Protein AF-A0A022RDQ3-F1 (afdb_monomer)

Mean predicted aligned error: 7.32 Å

Organism: Erythranthe guttata (NCBI:txid4155)

Structure (mmCIF, N/CA/C/O backbone):
data_AF-A0A022RDQ3-F1
#
_entry.id   AF-A0A022RDQ3-F1
#
loop_
_atom_site.group_PDB
_atom_site.id
_atom_site.type_symbol
_atom_site.label_atom_id
_atom_site.label_alt_id
_atom_site.label_comp_id
_atom_site.label_asym_id
_atom_site.label_entity_id
_atom_site.label_seq_id
_atom_site.pdbx_PDB_ins_code
_atom_site.Cartn_x
_atom_site.Cartn_y
_atom_site.Cartn_z
_atom_site.occupancy
_atom_site.B_iso_or_equiv
_atom_site.auth_seq_id
_atom_site.auth_comp_id
_atom_site.auth_asym_id
_atom_s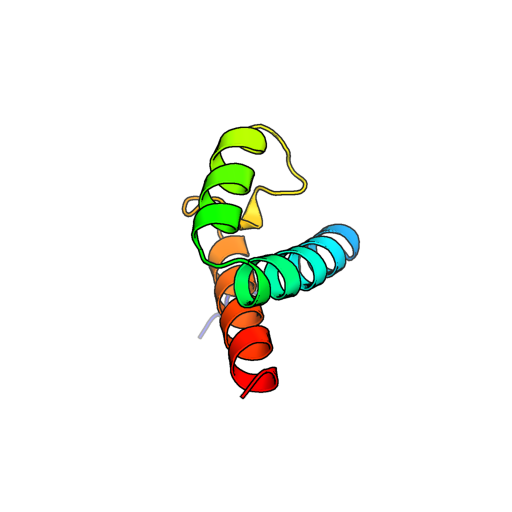ite.auth_atom_id
_atom_site.pdbx_PDB_model_num
ATOM 1 N N . MET A 1 1 ? 3.929 -26.385 -13.438 1.00 55.81 1 MET A N 1
ATOM 2 C CA . MET A 1 1 ? 4.736 -25.279 -12.885 1.00 55.81 1 MET A CA 1
ATOM 3 C C . MET A 1 1 ? 4.590 -24.112 -13.839 1.00 55.81 1 MET A C 1
ATOM 5 O O . MET A 1 1 ? 5.336 -24.040 -14.800 1.00 55.81 1 MET A O 1
ATOM 9 N N . GLU A 1 2 ? 3.604 -23.249 -13.628 1.00 39.12 2 GLU A N 1
ATOM 10 C CA . GLU A 1 2 ? 3.493 -21.995 -14.376 1.00 39.12 2 GLU A CA 1
ATOM 11 C C . GLU A 1 2 ? 3.419 -20.895 -13.330 1.00 39.12 2 GLU A C 1
ATOM 13 O O . GLU A 1 2 ? 2.390 -20.667 -12.696 1.00 39.12 2 GLU A O 1
ATOM 18 N N . GLY A 1 3 ? 4.591 -20.336 -13.029 1.00 44.91 3 GLY A N 1
ATOM 19 C CA . GLY A 1 3 ? 4.710 -19.184 -12.158 1.00 44.91 3 GLY A CA 1
ATOM 20 C C . GLY A 1 3 ? 3.961 -18.044 -12.817 1.00 44.91 3 GLY A C 1
ATOM 21 O O . GLY A 1 3 ? 4.377 -17.568 -13.871 1.00 44.91 3 GLY A O 1
ATOM 22 N N . ALA A 1 4 ? 2.849 -17.645 -12.201 1.00 49.72 4 ALA A N 1
ATOM 23 C CA . ALA A 1 4 ? 2.194 -16.389 -12.495 1.00 49.72 4 ALA A CA 1
ATOM 24 C C . ALA A 1 4 ? 3.284 -15.317 -12.532 1.00 49.72 4 ALA A C 1
ATOM 26 O O . ALA A 1 4 ? 3.930 -15.046 -11.515 1.00 49.72 4 ALA A O 1
ATOM 27 N N . LEU A 1 5 ? 3.544 -14.789 -13.731 1.00 48.03 5 LEU A N 1
ATOM 28 C CA . LEU A 1 5 ? 4.410 -13.638 -13.927 1.00 48.03 5 LEU A CA 1
ATOM 29 C C . LEU A 1 5 ? 3.998 -12.625 -12.861 1.00 48.03 5 LEU A C 1
ATOM 31 O O . LEU A 1 5 ? 2.803 -12.316 -12.791 1.00 48.03 5 LEU A O 1
ATOM 35 N N . PRO A 1 6 ? 4.910 -12.160 -11.987 1.00 54.88 6 PRO A N 1
ATOM 36 C CA . PRO A 1 6 ? 4.551 -11.122 -11.053 1.00 54.88 6 PRO A CA 1
ATOM 37 C C . PRO A 1 6 ? 4.126 -9.966 -11.939 1.00 54.88 6 PRO A C 1
ATOM 39 O O . PRO A 1 6 ? 4.932 -9.407 -12.677 1.00 54.88 6 PRO A O 1
ATOM 42 N N . ILE A 1 7 ? 2.828 -9.704 -11.938 1.00 58.53 7 ILE A N 1
ATOM 43 C CA . ILE A 1 7 ? 2.191 -8.471 -12.357 1.00 58.53 7 ILE A CA 1
ATOM 44 C C . ILE A 1 7 ? 2.998 -7.340 -11.727 1.00 58.53 7 ILE A C 1
ATOM 46 O O . ILE A 1 7 ? 2.771 -6.929 -10.593 1.00 58.53 7 ILE A O 1
ATOM 50 N N . LEU A 1 8 ? 4.049 -6.926 -12.428 1.00 55.38 8 LEU A N 1
ATOM 51 C CA . LEU A 1 8 ? 4.945 -5.883 -11.990 1.00 55.38 8 LEU A CA 1
ATOM 52 C C . LEU A 1 8 ? 4.115 -4.622 -12.132 1.00 55.38 8 LEU A C 1
ATOM 54 O O . LEU A 1 8 ? 3.764 -4.255 -13.258 1.00 55.38 8 LEU A O 1
ATOM 58 N N . PRO A 1 9 ? 3.736 -3.989 -11.013 1.00 63.19 9 PRO A N 1
ATOM 59 C CA . PRO A 1 9 ? 3.041 -2.733 -11.115 1.00 63.19 9 PRO A CA 1
ATOM 60 C C . PRO A 1 9 ? 3.952 -1.761 -11.880 1.00 63.19 9 PRO A C 1
ATOM 62 O O . PRO A 1 9 ? 5.180 -1.837 -11.710 1.00 63.19 9 PRO A O 1
ATOM 65 N N . PRO A 1 10 ? 3.400 -0.856 -12.706 1.00 73.56 10 PRO A N 1
ATOM 66 C CA . PRO A 1 10 ? 4.199 0.169 -13.360 1.00 73.56 10 PRO A CA 1
ATOM 67 C C . PRO A 1 10 ? 5.061 0.927 -12.335 1.00 73.56 10 PRO A C 1
ATOM 69 O O . PRO A 1 10 ? 4.737 0.942 -11.139 1.00 73.56 10 PRO A O 1
ATOM 72 N N . PRO A 1 11 ? 6.185 1.528 -12.765 1.00 75.56 11 PRO A N 1
ATOM 73 C CA . PRO A 1 11 ? 7.113 2.213 -11.863 1.00 75.56 11 PRO A CA 1
ATOM 74 C C . PRO A 1 11 ? 6.407 3.224 -10.946 1.00 75.56 11 PRO A C 1
ATOM 76 O O . PRO A 1 11 ? 6.735 3.291 -9.760 1.00 75.56 11 PRO A O 1
ATOM 79 N N . ASP A 1 12 ? 5.370 3.900 -11.444 1.00 80.06 12 ASP A N 1
ATOM 80 C CA . ASP A 1 12 ? 4.479 4.766 -10.671 1.00 80.06 12 ASP A CA 1
ATOM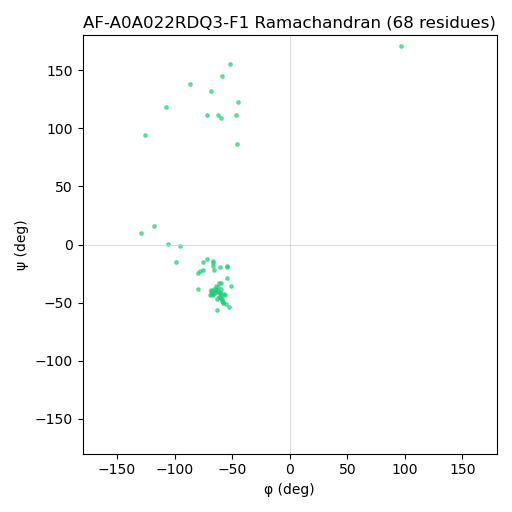 81 C C . ASP A 1 12 ? 3.846 4.056 -9.470 1.00 80.06 12 ASP A C 1
ATOM 83 O O . ASP A 1 12 ? 3.972 4.513 -8.335 1.00 80.06 12 ASP A O 1
ATOM 87 N N . ILE A 1 13 ? 3.235 2.887 -9.677 1.00 80.56 13 ILE A N 1
ATOM 88 C CA . ILE A 1 13 ? 2.598 2.122 -8.600 1.00 80.56 13 ILE A CA 1
ATOM 89 C C . ILE A 1 13 ? 3.637 1.645 -7.587 1.00 80.56 13 ILE A C 1
ATOM 91 O O . ILE A 1 13 ? 3.382 1.702 -6.389 1.00 80.56 13 ILE A O 1
ATOM 95 N N . ARG A 1 14 ? 4.828 1.214 -8.021 1.00 82.06 14 ARG A N 1
ATOM 96 C CA . ARG A 1 14 ? 5.892 0.799 -7.085 1.00 82.06 14 ARG A CA 1
ATOM 97 C C . ARG A 1 14 ? 6.294 1.951 -6.163 1.00 82.06 14 ARG A C 1
ATOM 99 O O . ARG A 1 14 ? 6.465 1.728 -4.966 1.00 82.06 14 ARG A O 1
ATOM 106 N N . MET A 1 15 ? 6.398 3.163 -6.706 1.00 83.12 15 MET A N 1
ATOM 107 C CA . MET A 1 15 ? 6.713 4.366 -5.938 1.00 83.12 15 MET A CA 1
ATOM 108 C C . MET A 1 15 ? 5.579 4.744 -4.975 1.00 83.12 15 MET A C 1
ATOM 110 O O . MET A 1 15 ? 5.84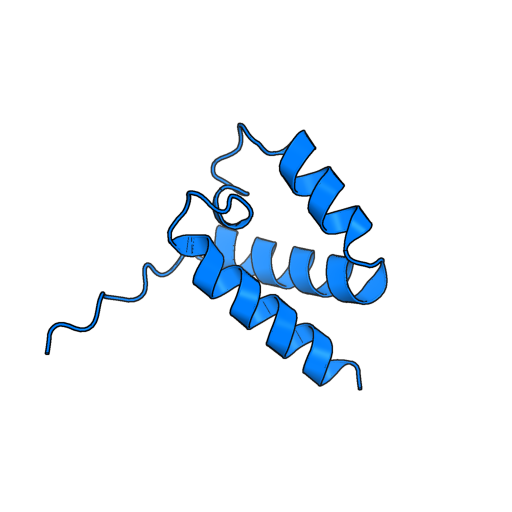2 5.095 -3.825 1.00 83.12 15 MET A O 1
ATOM 114 N N . ILE A 1 16 ? 4.319 4.626 -5.405 1.00 85.00 16 ILE A N 1
ATOM 115 C CA . ILE A 1 16 ? 3.154 4.884 -4.549 1.00 85.00 16 ILE A CA 1
ATOM 116 C C . ILE A 1 16 ? 3.063 3.833 -3.439 1.00 85.00 16 ILE A C 1
ATOM 118 O O . ILE A 1 16 ? 2.863 4.203 -2.289 1.00 85.00 16 ILE A O 1
ATOM 122 N N . VAL A 1 17 ? 3.264 2.548 -3.742 1.00 85.12 17 VAL A N 1
ATOM 123 C CA . VAL A 1 17 ? 3.275 1.453 -2.760 1.00 85.12 17 VAL A CA 1
ATOM 124 C C . VAL A 1 17 ? 4.330 1.698 -1.689 1.00 85.12 17 VAL A C 1
ATOM 126 O O . VAL A 1 17 ? 4.007 1.615 -0.511 1.00 85.12 17 VAL A O 1
ATOM 129 N N . ASP A 1 18 ? 5.565 2.025 -2.073 1.00 85.62 18 ASP A N 1
ATOM 130 C CA . ASP A 1 18 ? 6.655 2.310 -1.130 1.00 85.62 18 ASP A CA 1
ATOM 131 C C . ASP A 1 18 ? 6.316 3.500 -0.219 1.00 85.62 18 ASP A C 1
ATOM 133 O O . ASP A 1 18 ? 6.476 3.437 1.003 1.00 85.62 18 ASP A O 1
ATOM 137 N N . LYS A 1 19 ? 5.752 4.565 -0.801 1.00 86.44 19 LYS A N 1
ATOM 138 C CA . LYS A 1 19 ? 5.299 5.738 -0.054 1.00 86.44 19 LYS A CA 1
ATOM 139 C C . LYS A 1 19 ? 4.173 5.351 0.905 1.00 86.44 19 LYS A C 1
ATOM 141 O O . LYS A 1 19 ? 4.324 5.513 2.111 1.00 86.44 19 LYS A O 1
ATOM 146 N N . THR A 1 20 ? 3.089 4.764 0.410 1.00 86.69 20 THR A N 1
ATOM 147 C CA . THR A 1 20 ? 1.949 4.324 1.222 1.00 86.69 20 THR A CA 1
ATOM 148 C C . THR A 1 20 ? 2.380 3.362 2.320 1.00 86.69 20 THR A C 1
ATOM 150 O O . THR A 1 20 ? 1.969 3.547 3.458 1.00 86.69 20 THR A O 1
ATOM 153 N N . ALA A 1 21 ? 3.251 2.393 2.033 1.00 88.19 21 ALA A N 1
ATOM 154 C CA . ALA A 1 21 ? 3.731 1.430 3.016 1.00 88.19 21 ALA A CA 1
ATOM 155 C C . ALA A 1 21 ? 4.426 2.113 4.197 1.00 88.19 21 ALA A C 1
ATOM 157 O O . ALA A 1 21 ? 4.075 1.854 5.346 1.00 88.19 21 ALA A O 1
ATOM 158 N N . ARG A 1 22 ? 5.328 3.067 3.935 1.00 86.56 22 ARG A N 1
ATOM 159 C CA . ARG A 1 22 ? 5.961 3.867 4.998 1.00 86.56 22 ARG A CA 1
ATOM 160 C C . ARG A 1 22 ? 4.947 4.675 5.803 1.00 86.56 22 ARG A C 1
ATOM 162 O O . ARG A 1 22 ? 5.058 4.750 7.024 1.00 86.56 22 ARG A O 1
ATOM 169 N N . TYR A 1 23 ? 3.964 5.281 5.138 1.00 87.19 23 TYR A N 1
ATOM 170 C CA . TYR A 1 23 ? 2.930 6.053 5.827 1.00 87.19 23 TYR A CA 1
ATOM 171 C C . TYR A 1 23 ? 2.033 5.158 6.684 1.00 87.19 23 TYR A C 1
ATOM 173 O O . TYR A 1 23 ? 1.754 5.527 7.818 1.00 87.19 23 TYR A O 1
ATOM 181 N N . VAL A 1 24 ? 1.628 3.987 6.201 1.00 88.06 24 VAL A N 1
ATOM 182 C CA . VAL A 1 24 ? 0.783 3.042 6.945 1.00 88.06 24 VAL A CA 1
ATOM 183 C C . VAL A 1 24 ? 1.537 2.431 8.122 1.00 88.06 24 VAL A C 1
ATOM 185 O O . VAL A 1 24 ? 0.984 2.337 9.210 1.00 88.06 24 VAL A O 1
ATOM 188 N N . VAL A 1 25 ? 2.818 2.092 7.967 1.00 88.12 25 VAL A N 1
ATOM 189 C CA . VAL A 1 25 ? 3.644 1.610 9.089 1.00 88.12 25 VAL A CA 1
ATOM 190 C C . VAL A 1 25 ? 3.803 2.688 10.164 1.00 88.12 25 VAL A C 1
ATOM 192 O O . VAL A 1 25 ? 3.738 2.380 11.350 1.00 88.12 25 VAL A O 1
ATOM 195 N N . LYS A 1 26 ? 3.970 3.955 9.764 1.00 86.19 26 LYS A N 1
ATOM 196 C CA . LYS A 1 26 ? 4.185 5.074 10.693 1.00 86.19 26 LYS A CA 1
ATOM 197 C C . LYS A 1 26 ? 2.904 5.601 11.351 1.00 86.19 26 LYS A C 1
ATOM 199 O O . LYS A 1 26 ? 2.946 5.993 12.510 1.00 86.19 26 LYS A O 1
ATOM 204 N N . ASN A 1 27 ? 1.798 5.665 10.612 1.00 85.81 27 ASN A N 1
ATOM 205 C CA . ASN A 1 27 ? 0.522 6.230 11.077 1.00 85.81 27 ASN A CA 1
ATOM 206 C C . ASN A 1 27 ? -0.470 5.154 11.538 1.00 85.81 27 ASN A C 1
ATOM 208 O O . ASN A 1 27 ? -1.452 5.477 12.196 1.00 85.81 27 ASN A O 1
ATOM 212 N N . GLY A 1 28 ? -0.228 3.893 11.190 1.00 84.31 28 GLY A N 1
ATOM 213 C CA . GLY A 1 28 ? -1.105 2.771 11.485 1.00 84.31 28 GLY A CA 1
ATOM 214 C C . GLY A 1 28 ? -2.051 2.389 10.333 1.00 84.31 28 GLY A C 1
ATOM 215 O O . GLY A 1 28 ? -2.181 3.104 9.332 1.00 84.31 28 GLY A O 1
ATOM 216 N N . PRO A 1 29 ? -2.744 1.246 10.485 1.00 80.69 29 PRO A N 1
ATOM 217 C CA . PRO A 1 29 ? -3.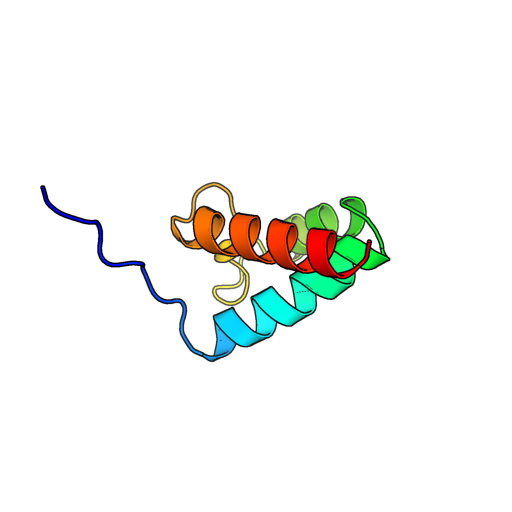651 0.685 9.478 1.00 80.69 29 PRO A CA 1
ATOM 218 C C . PRO A 1 29 ? -4.906 1.539 9.231 1.00 80.69 29 PRO A C 1
ATOM 220 O O . PRO A 1 29 ? -5.558 1.3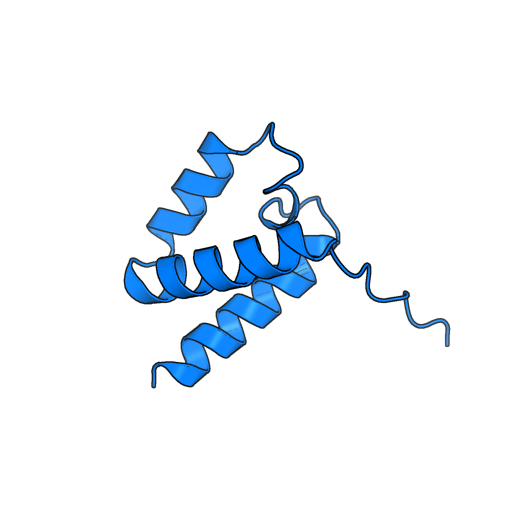95 8.203 1.00 80.69 29 PRO A O 1
ATOM 223 N N . GLU A 1 30 ? -5.238 2.480 10.119 1.00 86.94 30 GLU A N 1
ATOM 224 C CA . GLU A 1 30 ? -6.333 3.436 9.896 1.00 86.94 30 GLU A CA 1
ATOM 225 C C . GLU A 1 30 ? -6.087 4.322 8.668 1.00 86.94 30 GLU A C 1
ATOM 227 O O . GLU A 1 30 ? -7.019 4.693 7.949 1.00 86.94 30 GLU A O 1
ATOM 232 N N . PHE A 1 31 ? -4.818 4.642 8.396 1.00 86.25 31 PHE A N 1
ATOM 233 C CA . PHE A 1 31 ? -4.445 5.416 7.219 1.00 86.25 31 PHE A CA 1
ATOM 234 C C . PHE A 1 31 ? -4.679 4.616 5.934 1.00 86.25 31 PHE A C 1
ATOM 236 O O . PHE A 1 31 ? -5.178 5.164 4.956 1.00 86.25 31 PHE A O 1
ATOM 243 N N . GLU A 1 32 ? -4.393 3.312 5.956 1.00 84.81 32 GLU A N 1
ATOM 244 C CA . GLU A 1 32 ? -4.665 2.401 4.840 1.00 84.81 32 GLU A CA 1
ATOM 245 C C . GLU A 1 32 ? -6.158 2.400 4.487 1.00 84.81 32 GLU A C 1
ATOM 247 O O . GLU A 1 32 ? -6.518 2.647 3.337 1.00 84.81 32 GLU A O 1
ATOM 252 N N . GLN A 1 33 ? -7.026 2.226 5.488 1.00 84.69 33 GLN A N 1
ATOM 253 C CA . GLN A 1 33 ? -8.482 2.209 5.311 1.00 84.69 33 GLN A CA 1
ATOM 254 C C . GLN A 1 33 ? -9.018 3.519 4.715 1.00 84.69 33 GLN A C 1
ATOM 256 O O . GLN A 1 33 ? -9.893 3.495 3.849 1.00 84.69 33 GLN A O 1
ATOM 261 N N . ARG A 1 34 ? -8.465 4.678 5.108 1.00 85.69 34 ARG A N 1
ATOM 262 C CA . ARG A 1 34 ? -8.835 5.962 4.487 1.00 85.69 34 ARG A CA 1
ATOM 263 C C . ARG A 1 34 ? -8.430 6.046 3.024 1.00 85.69 34 ARG A C 1
ATOM 265 O O . ARG A 1 34 ? -9.200 6.583 2.233 1.00 85.69 34 ARG A O 1
ATOM 272 N N . ILE A 1 35 ? -7.235 5.574 2.666 1.00 83.12 35 ILE A N 1
ATOM 273 C CA . ILE A 1 35 ? -6.790 5.613 1.269 1.00 83.12 35 ILE A CA 1
ATOM 274 C C . ILE A 1 35 ? -7.633 4.655 0.433 1.00 83.12 35 ILE A C 1
ATOM 276 O O . ILE A 1 35 ? -8.065 5.049 -0.643 1.00 83.12 35 ILE A O 1
ATOM 280 N N . ILE A 1 36 ? -7.925 3.450 0.935 1.00 81.44 36 ILE A N 1
ATOM 281 C CA . ILE A 1 36 ? -8.809 2.494 0.257 1.00 81.44 36 ILE A CA 1
ATOM 282 C C . ILE A 1 36 ? -10.141 3.171 -0.078 1.00 81.44 36 ILE A C 1
ATOM 284 O O . ILE A 1 36 ? -10.505 3.231 -1.248 1.00 81.44 36 ILE A O 1
ATOM 288 N N . SER A 1 37 ? -10.810 3.771 0.910 1.00 83.38 37 SER A N 1
ATOM 289 C CA . SER A 1 37 ? -12.100 4.443 0.708 1.00 83.38 37 SER A CA 1
ATOM 290 C C . SER A 1 37 ? -12.018 5.669 -0.209 1.00 83.38 37 SER A C 1
ATOM 292 O O . SER A 1 37 ? -12.896 5.874 -1.041 1.00 83.38 37 SER A O 1
ATOM 294 N N . SER A 1 38 ? -10.965 6.485 -0.097 1.00 80.31 38 SER A N 1
ATOM 295 C CA . SER A 1 38 ? -10.791 7.677 -0.945 1.00 80.31 38 SER A CA 1
ATOM 296 C C . SER A 1 38 ? -10.346 7.354 -2.371 1.00 80.31 38 SER A C 1
ATOM 298 O O . SER A 1 38 ? -10.506 8.186 -3.261 1.00 80.31 38 SER A O 1
ATOM 300 N N . CYS A 1 39 ? -9.741 6.190 -2.603 1.00 72.56 39 CYS A N 1
ATOM 301 C CA . CYS A 1 39 ? -9.115 5.848 -3.876 1.00 72.56 39 CYS A CA 1
ATOM 302 C C . CYS A 1 39 ? -9.742 4.635 -4.575 1.00 72.56 39 CYS A C 1
ATOM 304 O O . CYS A 1 39 ? -9.151 4.144 -5.535 1.00 72.56 39 CYS A O 1
ATOM 306 N N . GLN A 1 40 ? -10.952 4.213 -4.179 1.00 68.19 40 GLN A N 1
ATOM 307 C CA . GLN A 1 40 ? -11.704 3.126 -4.833 1.00 68.19 40 GLN A CA 1
ATOM 308 C C . GLN A 1 40 ? -11.918 3.324 -6.347 1.00 68.19 40 GLN A C 1
ATOM 310 O O . GLN A 1 40 ? -12.219 2.369 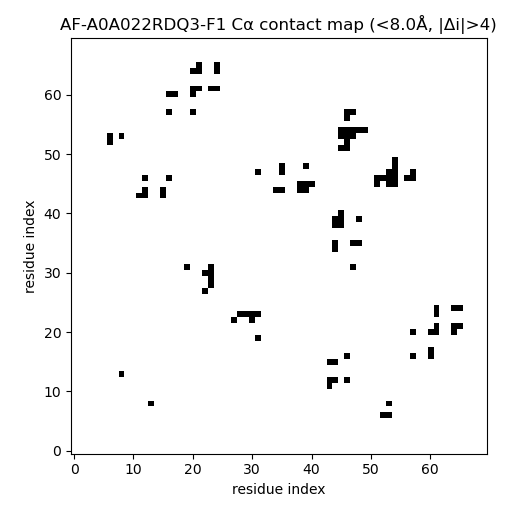-7.052 1.00 68.19 40 GLN A O 1
ATOM 315 N N . GLY A 1 41 ? -11.775 4.549 -6.864 1.00 63.25 41 GLY A N 1
ATOM 316 C CA . GLY A 1 41 ? -11.918 4.861 -8.291 1.00 63.25 41 GLY A CA 1
ATOM 317 C C . GLY A 1 41 ? -10.607 5.128 -9.037 1.00 63.25 41 GLY A C 1
ATOM 318 O O . GLY A 1 41 ? -10.646 5.441 -10.225 1.00 63.25 41 GLY A O 1
ATOM 319 N N . THR A 1 42 ? -9.447 5.054 -8.376 1.00 71.12 42 THR A N 1
ATOM 320 C CA . THR A 1 42 ? -8.176 5.503 -8.960 1.00 71.12 42 THR A CA 1
ATOM 321 C C . THR A 1 42 ? -7.290 4.311 -9.312 1.00 71.12 42 THR A C 1
ATOM 323 O O . THR A 1 42 ? -6.811 3.614 -8.421 1.00 71.12 42 THR A O 1
ATOM 326 N N . GLN A 1 43 ? -6.949 4.142 -10.596 1.00 68.00 43 GLN A N 1
ATOM 327 C CA . GLN A 1 43 ? -5.985 3.121 -11.061 1.00 68.00 43 GLN A CA 1
ATOM 328 C C . GLN A 1 43 ? -4.614 3.191 -10.365 1.00 68.00 43 GLN A C 1
ATOM 330 O O . GLN A 1 43 ? -3.856 2.230 -10.381 1.00 68.00 43 GLN A O 1
ATOM 335 N N . ASN A 1 44 ? -4.281 4.326 -9.751 1.00 73.56 44 ASN A N 1
ATOM 336 C CA . ASN A 1 44 ? -3.038 4.507 -9.008 1.00 73.56 44 ASN A CA 1
ATOM 337 C C . ASN A 1 44 ? -3.039 3.819 -7.632 1.00 73.56 44 ASN A C 1
ATOM 339 O O . ASN A 1 44 ? -1.977 3.682 -7.038 1.00 73.56 44 ASN A O 1
ATOM 343 N N . PHE A 1 45 ? -4.200 3.405 -7.119 1.00 77.38 45 PHE A N 1
ATOM 344 C CA . PHE A 1 45 ? -4.370 2.770 -5.806 1.00 77.38 45 PHE A CA 1
ATOM 345 C C . PHE A 1 45 ? -5.163 1.466 -5.873 1.00 77.38 45 PHE A C 1
ATOM 347 O O . PHE A 1 45 ? -5.489 0.900 -4.831 1.00 77.38 45 PHE A O 1
ATOM 354 N N . SER A 1 46 ? -5.422 0.942 -7.070 1.00 76.56 46 SER A N 1
ATOM 355 C CA . SER A 1 46 ? -6.044 -0.371 -7.248 1.00 76.56 46 SER A CA 1
ATOM 356 C C . SER A 1 46 ? -5.272 -1.472 -6.512 1.00 76.56 46 SER A C 1
ATOM 358 O O . SER A 1 46 ? -5.873 -2.367 -5.950 1.00 76.56 46 SER A O 1
ATOM 360 N N . PHE A 1 47 ? -3.954 -1.350 -6.317 1.00 80.75 47 PHE A N 1
ATOM 361 C CA . PHE A 1 47 ? -3.197 -2.288 -5.471 1.00 80.75 47 PHE A CA 1
ATOM 362 C C . PHE A 1 47 ? -3.643 -2.361 -3.996 1.00 80.75 47 PHE A C 1
ATOM 364 O O . PHE A 1 47 ? -3.280 -3.305 -3.296 1.00 80.75 47 PHE A O 1
ATOM 371 N N . LEU A 1 48 ? -4.366 -1.365 -3.483 1.0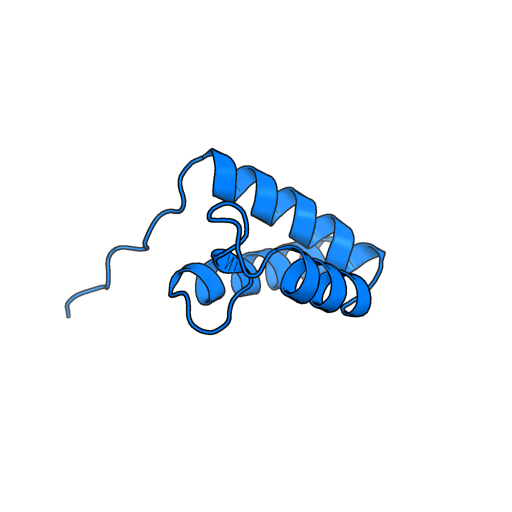0 79.56 48 LEU A N 1
ATOM 372 C CA . LEU A 1 48 ? -4.932 -1.411 -2.135 1.00 79.56 48 LEU A CA 1
ATOM 373 C C . LEU A 1 48 ? -6.218 -2.236 -2.086 1.00 79.56 48 LEU A C 1
ATOM 375 O O . LEU A 1 48 ? -6.558 -2.769 -1.030 1.00 79.56 48 LEU A O 1
ATOM 379 N N . HIS A 1 49 ? -6.912 -2.367 -3.215 1.00 76.88 49 HIS A N 1
ATOM 380 C CA . HIS A 1 49 ? -8.112 -3.174 -3.316 1.00 76.88 49 HIS A CA 1
ATOM 381 C C . HIS A 1 49 ? -7.770 -4.654 -3.181 1.00 76.88 49 HIS A C 1
ATOM 383 O O . HIS A 1 49 ? -6.869 -5.163 -3.836 1.00 76.88 49 HIS A O 1
ATOM 389 N N . SER A 1 50 ? -8.517 -5.362 -2.336 1.00 71.19 50 SER A N 1
ATOM 390 C CA . SER A 1 50 ? -8.365 -6.812 -2.146 1.00 71.19 50 SER A CA 1
ATOM 391 C C . SER A 1 50 ? -8.748 -7.622 -3.387 1.00 71.19 50 SER A C 1
ATOM 393 O O . SER A 1 50 ? -8.387 -8.790 -3.482 1.00 71.19 50 SER A O 1
ATOM 395 N N . ASP A 1 51 ? -9.496 -6.989 -4.292 1.00 73.50 51 ASP A N 1
ATOM 396 C CA . ASP A 1 51 ? -9.962 -7.538 -5.566 1.00 73.50 51 ASP A CA 1
ATOM 397 C C . ASP A 1 51 ? -8.855 -7.536 -6.635 1.00 73.50 51 ASP A C 1
ATOM 399 O O . ASP A 1 51 ? -8.859 -8.342 -7.562 1.00 73.50 51 ASP A O 1
ATOM 403 N N . ASP A 1 52 ? -7.855 -6.666 -6.471 1.00 72.62 52 ASP A N 1
ATOM 404 C CA . ASP A 1 52 ? -6.761 -6.531 -7.416 1.00 72.62 52 ASP A CA 1
ATOM 405 C C . ASP A 1 52 ? -5.630 -7.525 -7.121 1.00 72.62 52 ASP A C 1
ATOM 407 O O . ASP A 1 52 ? -5.167 -7.661 -5.981 1.00 72.62 52 ASP A O 1
ATOM 411 N N . PRO A 1 53 ? -5.050 -8.148 -8.157 1.00 75.56 53 PRO A N 1
ATOM 412 C CA . PRO A 1 53 ? -3.945 -9.081 -7.975 1.00 75.56 53 PRO A CA 1
ATOM 413 C C . PRO A 1 53 ? -2.680 -8.374 -7.437 1.00 75.56 53 PRO A C 1
ATOM 415 O O . PRO A 1 53 ? -1.839 -8.997 -6.781 1.00 75.56 53 PRO A O 1
ATOM 418 N N . TYR A 1 54 ? -2.555 -7.051 -7.625 1.00 75.56 54 TYR A N 1
ATOM 419 C CA . TYR A 1 54 ? -1.460 -6.236 -7.076 1.00 75.56 54 TYR A CA 1
ATOM 420 C C . TYR A 1 54 ? -1.474 -6.133 -5.541 1.00 75.56 54 TYR A C 1
ATOM 422 O O . TYR A 1 54 ? -0.458 -5.763 -4.941 1.00 75.56 54 TYR A O 1
ATOM 430 N N . HIS A 1 55 ? -2.574 -6.515 -4.888 1.00 79.31 55 HIS A N 1
ATOM 431 C CA . HIS A 1 55 ? -2.705 -6.514 -3.434 1.00 79.31 55 HIS A CA 1
ATOM 432 C C . HIS A 1 55 ? -1.672 -7.400 -2.729 1.00 79.31 55 HIS A C 1
ATOM 434 O O . HIS A 1 55 ? -1.172 -7.058 -1.654 1.00 79.31 55 HIS A O 1
ATOM 440 N N . ALA A 1 56 ? -1.279 -8.513 -3.357 1.00 81.69 56 ALA A N 1
ATOM 441 C CA . ALA A 1 56 ? -0.230 -9.385 -2.836 1.00 81.69 56 ALA A CA 1
ATOM 442 C C . ALA A 1 56 ? 1.127 -8.662 -2.746 1.00 81.69 56 ALA A C 1
ATOM 444 O O . ALA A 1 56 ? 1.836 -8.782 -1.743 1.00 81.69 56 AL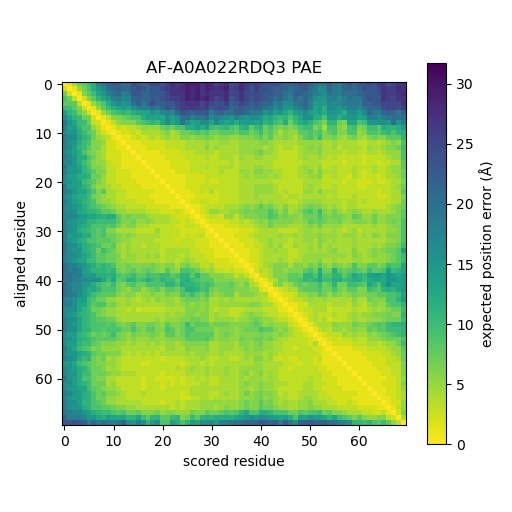A A O 1
ATOM 445 N N . TYR A 1 57 ? 1.466 -7.859 -3.761 1.00 81.06 57 TYR A N 1
ATOM 446 C CA . TYR A 1 57 ? 2.701 -7.073 -3.779 1.00 81.06 57 TYR A CA 1
A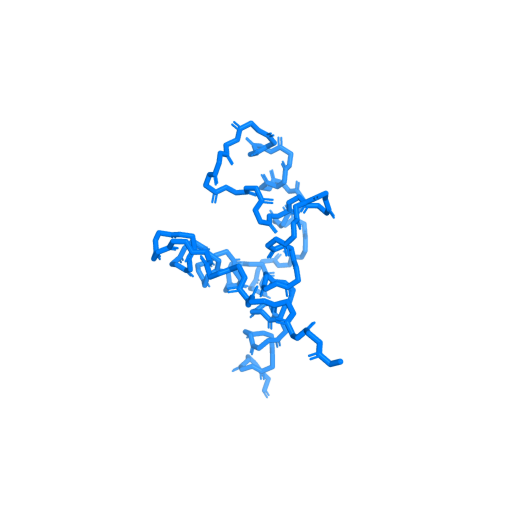TOM 447 C C . TYR A 1 57 ? 2.675 -5.965 -2.720 1.00 81.06 57 TYR A C 1
ATOM 449 O O . TYR A 1 57 ? 3.661 -5.759 -2.012 1.00 81.06 57 TYR A O 1
ATOM 457 N N . TYR A 1 58 ? 1.537 -5.285 -2.566 1.00 83.62 58 TYR A N 1
ATOM 458 C CA . TYR A 1 58 ? 1.356 -4.270 -1.530 1.00 83.62 58 TYR A CA 1
ATOM 459 C C . TYR A 1 58 ? 1.557 -4.835 -0.120 1.00 83.62 58 TYR A C 1
ATOM 461 O O . TYR A 1 58 ? 2.349 -4.293 0.653 1.00 83.62 58 TYR A O 1
ATOM 469 N N . LYS A 1 59 ? 0.914 -5.968 0.193 1.00 84.00 59 LYS A N 1
ATOM 470 C CA . LYS A 1 59 ? 1.074 -6.661 1.480 1.00 84.00 59 LYS A CA 1
ATOM 471 C C . LYS A 1 59 ? 2.526 -7.025 1.765 1.00 84.00 59 LYS A C 1
ATOM 473 O O . LYS A 1 59 ? 3.001 -6.811 2.879 1.00 84.00 59 LYS A O 1
ATOM 478 N N . HIS A 1 60 ? 3.243 -7.524 0.758 1.00 85.69 60 HIS A N 1
ATOM 479 C CA . HIS A 1 60 ? 4.664 -7.829 0.898 1.00 85.69 60 HIS A CA 1
ATOM 480 C C . HIS A 1 60 ? 5.472 -6.570 1.242 1.00 85.69 60 HIS A C 1
ATOM 482 O O . HIS A 1 60 ? 6.253 -6.580 2.189 1.00 85.69 60 HIS A O 1
ATOM 488 N N . ARG A 1 61 ? 5.216 -5.451 0.553 1.00 86.75 61 ARG A N 1
ATOM 489 C CA . ARG A 1 61 ? 5.897 -4.172 0.813 1.00 86.75 61 ARG A CA 1
ATOM 490 C C . ARG A 1 61 ? 5.584 -3.565 2.174 1.00 86.75 61 ARG A C 1
ATOM 492 O O . ARG A 1 61 ? 6.495 -3.048 2.811 1.00 86.75 61 ARG A O 1
ATOM 499 N N . ILE A 1 62 ? 4.343 -3.662 2.646 1.00 85.94 62 ILE A N 1
ATOM 500 C CA . ILE A 1 62 ? 3.975 -3.293 4.021 1.00 85.94 62 ILE A CA 1
ATOM 501 C C . ILE A 1 62 ? 4.760 -4.134 5.026 1.00 85.94 62 ILE A C 1
ATOM 503 O O . ILE A 1 62 ? 5.310 -3.588 5.980 1.00 85.94 62 ILE A O 1
ATOM 507 N N . SER A 1 63 ? 4.835 -5.449 4.807 1.00 87.12 63 SER A N 1
ATOM 508 C CA . SER A 1 63 ? 5.562 -6.360 5.691 1.00 87.12 63 SER A CA 1
ATOM 509 C C . SER A 1 63 ? 7.051 -6.021 5.750 1.00 87.12 63 SER A C 1
ATOM 511 O O . SER A 1 63 ? 7.606 -5.940 6.843 1.00 87.12 63 SER A O 1
ATOM 513 N N . GLU A 1 64 ? 7.689 -5.767 4.604 1.00 88.06 64 GLU A N 1
ATOM 514 C CA . GLU A 1 64 ? 9.092 -5.336 4.549 1.00 88.06 64 GLU A CA 1
ATOM 515 C C . GLU A 1 64 ? 9.307 -3.983 5.237 1.00 88.06 64 GLU A C 1
ATOM 517 O O . GLU A 1 64 ? 10.211 -3.843 6.057 1.00 88.06 64 GLU A O 1
ATOM 522 N N . ALA A 1 65 ? 8.460 -2.989 4.956 1.00 86.56 65 ALA A N 1
ATOM 523 C CA . ALA A 1 65 ? 8.566 -1.662 5.563 1.00 86.56 65 ALA A CA 1
ATOM 524 C C . ALA A 1 65 ? 8.379 -1.706 7.088 1.00 86.56 65 ALA A C 1
ATOM 526 O O . ALA A 1 65 ? 9.044 -0.974 7.825 1.00 86.56 65 ALA A O 1
ATOM 527 N N . ARG A 1 66 ? 7.489 -2.583 7.568 1.00 85.19 66 ARG A N 1
ATOM 528 C CA . ARG A 1 66 ? 7.260 -2.810 8.996 1.00 85.19 66 ARG A CA 1
ATOM 529 C C . ARG A 1 66 ? 8.450 -3.507 9.644 1.00 85.19 66 ARG A C 1
ATOM 531 O O . ARG A 1 66 ? 8.860 -3.090 10.720 1.00 85.19 66 ARG A O 1
ATOM 538 N N . ALA A 1 67 ? 9.015 -4.517 8.983 1.00 85.38 67 ALA A N 1
ATOM 539 C CA . ALA A 1 67 ? 10.206 -5.217 9.454 1.00 85.38 67 ALA A CA 1
ATOM 540 C C . ALA A 1 67 ? 11.437 -4.297 9.513 1.00 85.38 67 ALA A C 1
ATOM 542 O O . ALA A 1 67 ? 12.222 -4.402 10.443 1.00 85.38 67 ALA A O 1
ATOM 543 N N . ALA A 1 68 ? 11.576 -3.357 8.575 1.00 77.94 68 ALA A N 1
ATOM 544 C CA . ALA A 1 68 ? 12.678 -2.392 8.555 1.00 77.94 68 ALA A CA 1
ATOM 545 C C . ALA A 1 68 ? 12.594 -1.300 9.644 1.00 77.94 68 ALA A C 1
ATOM 547 O O . ALA A 1 68 ? 13.551 -0.554 9.829 1.00 77.94 68 ALA A O 1
ATOM 548 N N . THR A 1 69 ? 11.450 -1.159 10.322 1.00 68.69 69 THR A N 1
ATOM 549 C CA . THR A 1 69 ? 11.222 -0.140 11.368 1.00 68.69 69 THR A CA 1
ATOM 550 C C . THR A 1 69 ? 11.474 -0.682 12.790 1.00 68.69 69 THR A C 1
ATOM 552 O O . THR A 1 69 ? 11.346 0.070 13.755 1.00 68.69 69 THR A O 1
ATOM 555 N N . ASN A 1 70 ? 11.838 -1.962 12.937 1.00 51.53 70 ASN A N 1
ATOM 556 C CA . ASN A 1 70 ? 12.078 -2.638 14.220 1.00 51.53 70 ASN A CA 1
ATOM 557 C C . ASN A 1 70 ? 13.551 -3.027 14.392 1.00 51.53 70 ASN A C 1
ATOM 559 O O . ASN A 1 70 ? 13.956 -3.194 15.563 1.00 51.53 70 ASN A O 1
#

Radius of gyration: 12.2 Å; Cα contacts (8 Å, |Δi|>4): 57; chains: 1; bounding box: 25×33×29 Å

Secondary structure (DSSP, 8-state):
----------HHHHHHHHHHHHHHHHH-HHHHHHHHHHHTT-TTTGGGSTTSTTHHHHHHHHHHHHHTT-

Nearest PDB structures (foldseek):
  2dt6-assembly1_A  TM=9.052E-01  e=1.353E-04  Homo sapiens
  6ff7-assembly1_p  TM=9.074E-01  e=1.434E-04  Homo sapiens
  7vh9-assembly1_A  TM=8.952E-01  e=1.806E-04  Homo sapiens
  2dt7-assembly1_B  TM=7.511E-01  e=4.335E-03  Homo sapiens
  2e60-assembly1_A  TM=8.523E-01  e=2.754E-02  Homo sapiens

Foldseek 3Di:
DDPDDPPPPPPLLVVVLLVVLLVCLVVHCVSLVVCCVVCVPPPSCCCSDPPDPNVVVSVVSNVVSNVVVD

Sequence (70 aa):
MEGALPILPPPDIRMIVDKTARYVVKNGPEFEQRIISSCQGTQNFSFLHSDDPYHAYYKHRISEARAATN

InterPro domains:
  IPR000061 SWAP/Surp [PF01805] (14-64)
  IPR000061 SWAP/Surp [PS50128] (16-58)
  IPR000061 SWAP/Surp [SM00648] (14-67)
  IPR035967 SWAP/Surp superfamily [G3DSA:1.10.10.790] (3-69)
  IPR035967 SWAP/Surp superfamily [SSF109905] (5-66)
  IPR045146 Splicing factor 3A subunit 1 [PTHR15316] (7-68)

Solvent-accessible surface area (backbone atoms only — not comparable to full-atom values): 4116 Å² total; per-residue (Å²): 140,80,78,75,71,77,77,70,64,56,72,68,41,52,53,46,45,55,50,50,22,51,48,25,62,74,72,31,68,68,53,47,55,50,48,44,70,76,30,76,86,36,86,78,42,40,39,67,36,87,87,33,82,42,23,62,57,41,53,51,47,34,51,51,47,46,60,75,74,112

pLDDT: mean 76.86, std 11.84, range [39.12, 88.19]